Protein AF-W1DKA6-F1 (afdb_monomer_lite)

Secondary structure (DSSP, 8-state):
-HHHHHHHHHHHHHHHHHHHHHHHHS-TT---HHHHHHHHHHHHHHHS--TT-SS--EEEEETT-TTHIIIIISSGGGSSSEEEEESSHHHHHHH--SEEEESS--HHHHHHHHHHH-SS--EEEES--TT--S-SS------

Organism: NCBI:txid1432552

pLDDT: mean 82.3, std 16.12, range [31.59, 97.56]

Radius of gyration: 24.47 Å; chains: 1; bounding box: 67×30×76 Å

Structure (mmCIF, N/CA/C/O backbone):
data_AF-W1DKA6-F1
#
_entry.id   AF-W1DKA6-F1
#
loop_
_atom_site.group_PDB
_atom_site.id
_atom_site.type_symbol
_atom_site.label_atom_id
_atom_site.label_alt_id
_atom_site.label_comp_id
_atom_site.label_asym_id
_atom_site.label_entity_id
_atom_site.label_seq_id
_atom_site.pdbx_PDB_ins_code
_atom_site.Cartn_x
_atom_site.Cartn_y
_atom_site.Cartn_z
_atom_site.occupancy
_atom_site.B_iso_or_equiv
_atom_site.auth_seq_id
_atom_site.auth_comp_id
_atom_site.auth_asym_id
_atom_site.auth_atom_id
_atom_site.pdbx_PDB_model_num
ATOM 1 N N . MET A 1 1 ? 50.667 -4.049 -49.303 1.00 54.91 1 MET A N 1
ATOM 2 C CA . MET A 1 1 ? 49.546 -4.926 -48.889 1.00 54.91 1 MET A CA 1
ATOM 3 C C . MET A 1 1 ? 49.565 -5.219 -47.388 1.00 54.91 1 MET A C 1
ATOM 5 O O . MET A 1 1 ? 48.533 -5.015 -46.774 1.00 54.91 1 MET A O 1
ATOM 9 N N . ALA A 1 2 ? 50.710 -5.572 -46.782 1.00 59.25 2 ALA A N 1
ATOM 10 C CA . ALA A 1 2 ? 50.820 -5.844 -45.336 1.00 59.25 2 ALA A CA 1
ATOM 11 C C . ALA A 1 2 ? 50.487 -4.653 -44.404 1.0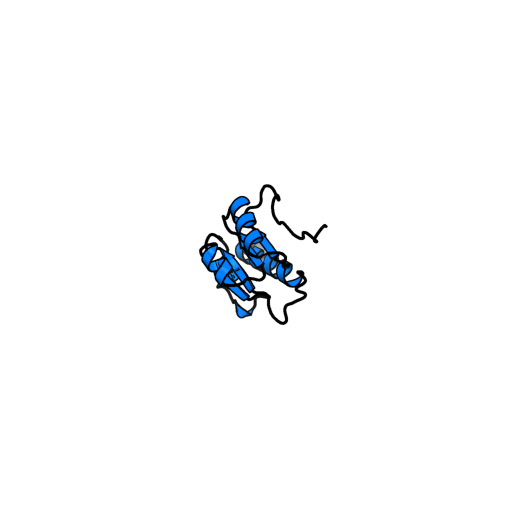0 59.25 2 ALA A C 1
ATOM 13 O O . ALA A 1 2 ? 49.958 -4.837 -43.318 1.00 59.25 2 ALA A O 1
ATOM 14 N N . THR A 1 3 ? 50.739 -3.415 -44.836 1.00 61.78 3 THR A N 1
ATOM 15 C CA . THR A 1 3 ? 50.472 -2.206 -44.032 1.00 61.78 3 THR A CA 1
ATOM 16 C C . THR A 1 3 ? 48.990 -1.826 -43.963 1.00 61.78 3 THR A C 1
ATOM 18 O O . THR A 1 3 ? 48.557 -1.190 -43.007 1.00 61.78 3 THR A O 1
ATOM 21 N N . LEU A 1 4 ? 48.199 -2.230 -44.964 1.00 62.81 4 LEU A N 1
ATOM 22 C CA . LEU A 1 4 ? 46.766 -1.934 -45.037 1.00 62.81 4 LEU A CA 1
ATOM 23 C C . LEU A 1 4 ? 45.959 -2.872 -44.126 1.00 62.81 4 LEU A C 1
ATOM 25 O O . LEU A 1 4 ? 45.005 -2.441 -43.485 1.00 62.81 4 LEU A O 1
ATOM 29 N N . THR A 1 5 ? 46.373 -4.138 -44.034 1.00 71.69 5 THR A N 1
ATOM 30 C CA . THR A 1 5 ? 45.765 -5.148 -43.158 1.00 71.69 5 THR A CA 1
ATOM 31 C C . THR A 1 5 ? 46.014 -4.853 -41.678 1.00 71.69 5 THR A C 1
ATOM 33 O O . THR A 1 5 ? 45.084 -4.947 -40.887 1.00 71.69 5 THR A O 1
ATOM 36 N N . GLU A 1 6 ? 47.217 -4.403 -41.309 1.00 74.25 6 GLU A N 1
ATOM 37 C CA . GLU A 1 6 ? 47.562 -3.973 -39.939 1.00 74.25 6 GLU A CA 1
ATOM 38 C C . GLU A 1 6 ? 46.719 -2.768 -39.483 1.00 74.25 6 GLU A C 1
ATOM 40 O O . GLU A 1 6 ? 46.152 -2.751 -38.385 1.00 74.25 6 GLU A O 1
ATOM 45 N N . ALA A 1 7 ? 46.569 -1.771 -40.362 1.00 74.88 7 ALA A N 1
ATOM 46 C CA . ALA A 1 7 ? 45.745 -0.596 -40.097 1.00 74.88 7 ALA A CA 1
ATOM 47 C C . ALA A 1 7 ? 44.260 -0.966 -39.940 1.00 74.88 7 ALA A C 1
ATOM 49 O O . ALA A 1 7 ? 43.606 -0.505 -39.003 1.00 74.88 7 ALA A O 1
ATOM 50 N N . LEU A 1 8 ? 43.739 -1.841 -40.807 1.00 78.88 8 LEU A N 1
ATOM 51 C CA . LEU A 1 8 ? 42.355 -2.314 -40.745 1.00 78.88 8 LEU A CA 1
ATOM 52 C C . LEU A 1 8 ? 42.075 -3.109 -39.459 1.00 78.88 8 LEU A C 1
ATOM 54 O O . LEU A 1 8 ? 41.057 -2.877 -38.807 1.00 78.88 8 LEU A O 1
ATOM 58 N N . MET A 1 9 ? 42.998 -3.987 -39.055 1.00 78.44 9 MET A N 1
ATOM 59 C CA . MET A 1 9 ? 42.891 -4.771 -37.820 1.00 78.44 9 MET A CA 1
ATOM 60 C C . MET A 1 9 ? 42.920 -3.888 -36.570 1.00 78.44 9 MET A C 1
ATOM 62 O O . MET A 1 9 ? 42.144 -4.110 -35.641 1.00 78.44 9 MET A O 1
ATOM 66 N N . THR A 1 10 ? 43.751 -2.844 -36.558 1.00 79.81 10 THR A N 1
ATOM 67 C CA . THR A 1 10 ? 43.825 -1.894 -35.436 1.00 79.81 10 THR A CA 1
ATOM 68 C C . THR A 1 10 ? 42.537 -1.081 -35.304 1.00 79.81 10 THR A C 1
ATOM 70 O O . THR A 1 10 ? 42.039 -0.879 -34.195 1.00 79.81 10 THR A O 1
ATOM 73 N N . VAL A 1 11 ? 41.972 -0.628 -36.429 1.00 84.31 11 VAL A N 1
ATOM 74 C CA . VAL A 1 11 ? 40.700 0.111 -36.448 1.00 84.31 11 VAL A CA 1
ATOM 75 C C . VAL A 1 11 ? 39.558 -0.783 -35.981 1.00 84.31 11 VAL A C 1
ATOM 77 O O . VAL A 1 11 ? 38.809 -0.374 -35.098 1.00 84.31 11 VAL A O 1
ATOM 80 N N . LEU A 1 12 ? 39.465 -2.013 -36.494 1.00 87.12 12 LEU A N 1
ATOM 81 C CA . LEU A 1 12 ? 38.442 -2.976 -36.087 1.00 87.12 12 LEU A CA 1
ATOM 82 C C . LEU A 1 12 ? 38.542 -3.309 -34.595 1.00 87.12 12 LEU A C 1
ATOM 84 O O . LEU A 1 12 ? 37.531 -3.310 -33.901 1.00 87.12 12 LEU A O 1
ATOM 88 N N . HIS A 1 13 ? 39.753 -3.529 -34.080 1.00 86.38 13 HIS A N 1
ATOM 89 C CA . HIS A 1 13 ? 39.969 -3.812 -32.664 1.00 86.38 13 HIS A CA 1
ATOM 90 C C . HIS A 1 13 ? 39.558 -2.634 -31.773 1.00 86.38 13 HIS A C 1
ATOM 92 O O . HIS A 1 13 ? 38.858 -2.830 -30.784 1.00 86.38 13 HIS A O 1
ATOM 98 N N . ARG A 1 14 ? 39.912 -1.398 -32.150 1.00 87.19 14 ARG A N 1
ATOM 99 C CA . ARG A 1 14 ? 39.459 -0.193 -31.435 1.00 87.19 14 ARG A CA 1
ATOM 100 C C . ARG A 1 14 ? 37.940 -0.055 -31.455 1.00 87.19 14 ARG A C 1
ATOM 102 O O . ARG A 1 14 ? 37.369 0.295 -30.431 1.00 87.19 14 ARG A O 1
ATOM 109 N N . LEU A 1 15 ? 37.302 -0.361 -32.583 1.00 87.81 15 LEU A N 1
ATOM 110 C CA . LEU A 1 15 ? 35.849 -0.287 -32.744 1.00 87.81 15 LEU A CA 1
ATOM 111 C C . LEU A 1 15 ? 35.127 -1.366 -31.921 1.00 87.81 15 LEU A C 1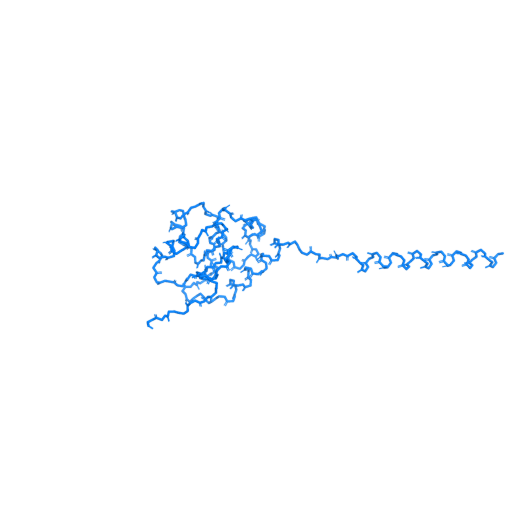
ATOM 113 O O . LEU A 1 15 ? 34.090 -1.106 -31.322 1.00 87.81 15 LEU A O 1
ATOM 117 N N . LEU A 1 16 ? 35.705 -2.565 -31.826 1.00 87.81 16 LEU A N 1
ATOM 118 C CA . LEU A 1 16 ? 35.205 -3.631 -30.958 1.00 87.81 16 LEU A CA 1
ATOM 119 C C . LEU A 1 16 ? 35.362 -3.275 -29.475 1.00 87.81 16 LEU A C 1
ATOM 121 O O . LEU A 1 16 ? 34.429 -3.480 -28.702 1.00 87.81 16 LEU A O 1
ATOM 125 N N . LEU A 1 17 ? 36.504 -2.703 -29.079 1.00 85.38 17 LEU A N 1
ATOM 126 C CA . LEU A 1 17 ? 36.734 -2.257 -27.703 1.00 85.38 17 LEU A CA 1
ATOM 127 C C . LEU A 1 17 ? 35.781 -1.126 -27.299 1.00 85.38 17 LEU A C 1
ATOM 129 O O . LEU A 1 17 ? 35.258 -1.148 -26.186 1.00 85.38 17 LEU A O 1
ATOM 133 N N . THR A 1 18 ? 35.510 -0.165 -28.187 1.00 84.00 18 THR A N 1
ATOM 134 C CA . THR A 1 18 ? 34.547 0.909 -27.901 1.00 84.00 18 THR A CA 1
ATOM 135 C C . THR A 1 18 ? 33.122 0.382 -27.809 1.00 84.00 18 THR A C 1
ATOM 137 O O . THR A 1 18 ? 32.411 0.756 -26.882 1.00 84.00 18 THR A O 1
ATOM 140 N N . VAL A 1 19 ? 32.704 -0.524 -28.698 1.00 83.56 19 VAL A N 1
ATOM 141 C CA . VAL A 1 19 ? 31.379 -1.163 -28.623 1.00 83.56 19 VAL A CA 1
ATOM 142 C C . VAL A 1 19 ? 31.231 -1.986 -27.341 1.00 83.56 19 VAL A C 1
ATOM 144 O O . VAL A 1 19 ? 30.216 -1.867 -26.662 1.00 83.56 19 VAL A O 1
ATOM 147 N N . PHE A 1 20 ? 32.249 -2.757 -26.951 1.00 81.81 20 PHE A N 1
ATOM 148 C CA . PHE A 1 20 ? 32.237 -3.512 -25.696 1.00 81.81 20 PHE A CA 1
ATOM 149 C C . PHE A 1 20 ? 32.116 -2.593 -24.474 1.00 81.81 20 PHE A C 1
ATOM 151 O O . PHE A 1 20 ? 31.318 -2.863 -23.579 1.00 81.81 20 PHE A O 1
ATOM 158 N N . PHE A 1 21 ? 32.848 -1.476 -24.460 1.00 76.94 21 PHE A N 1
ATOM 159 C CA . PHE A 1 21 ? 32.765 -0.498 -23.377 1.00 76.94 21 PHE A CA 1
ATOM 160 C C . PHE A 1 21 ? 31.392 0.191 -23.327 1.00 76.94 21 PHE A C 1
ATOM 162 O O . PHE A 1 21 ? 30.840 0.377 -22.247 1.00 76.94 21 PHE A O 1
ATOM 169 N N . LEU A 1 22 ? 30.794 0.501 -24.483 1.00 73.25 22 LEU A N 1
ATOM 170 C CA . LEU A 1 22 ? 29.440 1.058 -24.562 1.00 73.25 22 LEU A CA 1
ATOM 171 C C . LEU A 1 22 ? 28.380 0.076 -24.043 1.00 73.25 22 LEU A C 1
ATOM 173 O O . LEU A 1 22 ? 27.467 0.493 -23.334 1.00 73.25 22 LEU A O 1
ATOM 177 N N . ILE A 1 23 ? 28.512 -1.220 -24.335 1.00 71.06 23 ILE A N 1
ATOM 178 C CA . ILE A 1 23 ? 27.590 -2.252 -23.834 1.00 71.06 23 ILE A CA 1
ATOM 179 C C . ILE A 1 23 ? 27.782 -2.476 -22.326 1.00 71.06 23 ILE A C 1
ATOM 181 O O . ILE A 1 23 ? 26.797 -2.581 -21.604 1.00 71.06 23 ILE A O 1
ATOM 185 N N . ALA A 1 24 ? 29.024 -2.496 -21.829 1.00 63.88 24 ALA A N 1
ATOM 186 C CA . ALA A 1 24 ? 29.323 -2.696 -20.408 1.00 63.88 24 ALA A CA 1
ATOM 187 C C . ALA A 1 24 ? 28.911 -1.507 -19.516 1.00 63.88 24 ALA A C 1
ATOM 189 O O . ALA A 1 24 ? 28.629 -1.696 -18.336 1.00 63.88 24 ALA A O 1
ATOM 190 N N . VAL A 1 25 ? 28.881 -0.291 -20.072 1.00 61.38 25 VAL A N 1
ATOM 191 C CA . VAL A 1 25 ? 28.475 0.941 -19.367 1.00 61.38 25 VAL A CA 1
ATOM 192 C C . VAL A 1 25 ? 26.978 1.241 -19.532 1.00 61.38 25 VAL A C 1
ATOM 194 O O . VAL A 1 25 ? 26.427 2.064 -18.802 1.00 61.38 25 VAL A O 1
ATOM 197 N N . SER A 1 26 ? 26.284 0.560 -20.448 1.00 58.59 26 SER A N 1
ATOM 198 C CA . SER A 1 26 ? 24.833 0.693 -20.578 1.00 58.59 26 SER A CA 1
ATOM 199 C C . SER A 1 26 ? 24.141 0.054 -19.368 1.00 58.59 26 SER A C 1
ATOM 201 O O . SER A 1 26 ? 24.398 -1.116 -19.074 1.00 58.59 26 SER A O 1
ATOM 203 N N . PRO A 1 27 ? 23.248 0.763 -18.655 1.00 56.84 27 PRO A N 1
ATOM 204 C CA . PRO A 1 27 ? 22.489 0.171 -17.566 1.00 56.84 27 PRO A CA 1
ATOM 205 C C . PRO A 1 27 ? 21.444 -0.757 -18.188 1.00 56.84 27 PRO A C 1
ATOM 207 O O . PRO A 1 27 ? 20.353 -0.328 -18.547 1.00 56.84 27 PRO A O 1
ATOM 210 N N . VAL A 1 28 ? 21.792 -2.031 -18.371 1.00 61.50 28 VAL A N 1
ATOM 211 C CA . VAL A 1 28 ? 20.923 -2.996 -19.062 1.00 61.50 28 VAL A CA 1
ATOM 212 C C . VAL A 1 28 ? 19.604 -3.237 -18.306 1.00 61.50 28 VAL A C 1
ATOM 214 O O . VAL A 1 28 ? 18.629 -3.597 -18.946 1.00 61.50 28 VAL A O 1
ATOM 217 N N . PHE A 1 29 ? 19.509 -2.915 -17.008 1.00 56.75 29 PHE A N 1
ATOM 218 C CA . PHE A 1 29 ? 18.243 -2.846 -16.259 1.00 56.75 29 PHE A CA 1
ATOM 219 C C . PHE A 1 29 ? 18.358 -1.867 -15.080 1.00 56.75 29 PHE A C 1
ATOM 221 O O . PHE A 1 29 ? 18.543 -2.276 -13.935 1.00 56.75 29 PHE A O 1
ATOM 228 N N . ALA A 1 30 ? 18.293 -0.559 -15.328 1.00 55.44 30 ALA A N 1
ATOM 229 C CA . ALA A 1 30 ? 17.971 0.365 -14.242 1.00 55.44 30 ALA A CA 1
ATOM 230 C C . ALA A 1 30 ? 16.450 0.334 -14.047 1.00 55.44 30 ALA A C 1
ATOM 232 O O . ALA A 1 30 ? 15.727 1.044 -14.745 1.00 55.44 30 ALA A O 1
ATOM 233 N N . ALA A 1 31 ? 15.973 -0.529 -13.147 1.00 60.12 31 ALA A N 1
ATOM 234 C CA . ALA A 1 31 ? 14.586 -0.504 -12.703 1.00 60.12 31 ALA A CA 1
ATOM 235 C C . ALA A 1 31 ? 14.235 0.919 -12.235 1.00 60.12 31 ALA A C 1
ATOM 237 O O . ALA A 1 31 ? 15.011 1.593 -11.550 1.00 60.12 31 ALA A O 1
ATOM 238 N N . GLY A 1 32 ? 13.087 1.425 -12.678 1.00 68.94 32 GLY A N 1
ATOM 239 C CA . GLY A 1 32 ? 12.638 2.756 -12.284 1.00 68.94 32 GLY A CA 1
ATOM 240 C C . GLY A 1 32 ? 12.320 2.798 -10.782 1.00 68.94 32 GLY A C 1
ATOM 241 O O . GLY A 1 32 ? 12.003 1.764 -10.190 1.00 68.94 32 GLY A O 1
ATOM 242 N N . PRO A 1 33 ? 12.315 3.982 -10.140 1.00 76.94 33 PRO A N 1
ATOM 243 C CA . PRO A 1 33 ? 11.882 4.115 -8.745 1.00 76.94 33 PRO A CA 1
ATOM 244 C C . PRO A 1 33 ? 10.517 3.460 -8.459 1.00 76.94 33 PRO A C 1
ATOM 246 O O . PRO A 1 33 ? 10.305 2.923 -7.377 1.00 76.94 33 PRO A O 1
ATOM 249 N N . SER A 1 34 ? 9.608 3.457 -9.439 1.00 79.88 34 SER A N 1
ATOM 250 C CA . SER A 1 34 ? 8.293 2.806 -9.382 1.00 79.88 34 SER A CA 1
ATOM 251 C C . SER A 1 34 ? 8.361 1.281 -9.250 1.00 79.88 34 SER A C 1
ATOM 253 O O . SER A 1 34 ? 7.670 0.710 -8.406 1.00 79.88 34 SER A O 1
ATOM 255 N N . GLU A 1 35 ? 9.199 0.627 -10.054 1.00 81.06 35 GLU A N 1
ATOM 256 C CA . GLU A 1 35 ? 9.390 -0.828 -10.042 1.00 81.06 35 GLU A CA 1
ATOM 257 C C . GLU A 1 35 ? 10.016 -1.276 -8.715 1.00 81.06 35 GLU A C 1
ATOM 259 O O . GLU A 1 35 ? 9.559 -2.235 -8.090 1.00 81.06 35 GLU A O 1
ATOM 264 N N . HIS A 1 36 ? 10.984 -0.505 -8.212 1.00 87.50 36 HIS A N 1
ATOM 265 C CA . HIS A 1 36 ? 11.571 -0.733 -6.895 1.00 87.50 36 HIS A CA 1
ATOM 266 C C . HIS A 1 36 ? 10.534 -0.645 -5.770 1.00 87.50 36 HIS A C 1
ATOM 268 O O . HIS A 1 36 ? 10.488 -1.525 -4.911 1.00 87.50 36 HIS A O 1
ATOM 274 N N . VAL A 1 37 ? 9.670 0.375 -5.781 1.00 91.38 37 VAL A N 1
ATOM 275 C CA . VAL A 1 37 ? 8.604 0.519 -4.777 1.00 91.38 37 VAL A CA 1
ATOM 276 C C . VAL A 1 37 ? 7.629 -0.654 -4.839 1.00 91.38 37 VAL A C 1
ATOM 278 O O . VAL A 1 37 ? 7.302 -1.224 -3.798 1.00 91.38 37 VAL A O 1
ATOM 281 N N . ARG A 1 38 ? 7.212 -1.070 -6.041 1.00 94.38 38 ARG A N 1
ATOM 282 C CA . ARG A 1 38 ? 6.338 -2.236 -6.223 1.00 94.38 38 ARG A CA 1
ATOM 283 C C . ARG A 1 38 ? 6.961 -3.504 -5.639 1.00 94.38 38 ARG A C 1
ATOM 285 O O . ARG A 1 38 ? 6.277 -4.226 -4.910 1.00 94.38 38 ARG A O 1
ATOM 292 N N . ALA A 1 39 ? 8.241 -3.758 -5.909 1.00 93.50 39 ALA A N 1
ATOM 293 C CA . ALA A 1 39 ? 8.957 -4.915 -5.378 1.00 93.50 39 ALA A CA 1
ATOM 294 C C . ALA A 1 39 ? 9.061 -4.878 -3.842 1.00 93.50 39 ALA A C 1
ATOM 296 O O . ALA A 1 39 ? 8.778 -5.877 -3.180 1.00 93.50 39 ALA A O 1
ATOM 297 N N . ILE A 1 40 ? 9.393 -3.718 -3.265 1.00 93.25 40 ILE A N 1
ATOM 298 C CA . ILE A 1 40 ? 9.495 -3.530 -1.810 1.00 93.25 40 ILE A CA 1
ATOM 299 C C . ILE A 1 40 ? 8.144 -3.772 -1.132 1.00 93.25 40 ILE A C 1
ATOM 301 O O . ILE A 1 40 ? 8.063 -4.570 -0.199 1.00 93.25 40 ILE A O 1
ATOM 305 N N . VAL A 1 41 ? 7.074 -3.126 -1.607 1.00 95.00 41 VAL A N 1
ATOM 306 C CA . VAL A 1 41 ? 5.726 -3.279 -1.032 1.00 95.00 41 VAL A CA 1
ATOM 307 C C . VAL A 1 41 ? 5.259 -4.729 -1.139 1.00 95.00 41 VAL A C 1
ATOM 309 O O . VAL A 1 41 ? 4.766 -5.286 -0.160 1.00 95.00 41 VAL A O 1
ATOM 312 N N . SER A 1 42 ? 5.484 -5.372 -2.286 1.00 95.50 42 SER A N 1
ATOM 313 C CA . SER A 1 42 ? 5.162 -6.790 -2.484 1.00 95.50 42 SER A CA 1
ATOM 314 C C . SER A 1 42 ? 5.919 -7.693 -1.503 1.00 95.50 42 SER A C 1
ATOM 316 O O . SER A 1 42 ? 5.332 -8.612 -0.927 1.00 95.50 42 SER A O 1
ATOM 318 N N . GLY A 1 43 ? 7.197 -7.400 -1.246 1.00 94.56 43 GLY A N 1
ATOM 319 C CA . GLY A 1 43 ? 8.004 -8.096 -0.244 1.00 94.56 43 GLY A CA 1
ATOM 320 C C . GLY A 1 43 ? 7.470 -7.920 1.180 1.00 94.56 43 GLY A C 1
ATOM 321 O O . GLY A 1 43 ? 7.303 -8.908 1.895 1.00 94.56 43 GLY A O 1
ATOM 322 N N . ILE A 1 44 ? 7.135 -6.688 1.577 1.00 93.69 44 ILE A N 1
ATOM 323 C CA . ILE A 1 44 ? 6.562 -6.384 2.900 1.00 93.69 44 ILE A CA 1
ATOM 324 C C . ILE A 1 44 ? 5.245 -7.137 3.102 1.00 93.69 44 ILE A C 1
ATOM 326 O O . ILE A 1 44 ? 5.064 -7.797 4.126 1.00 93.69 44 ILE A O 1
ATOM 330 N N . VAL A 1 45 ? 4.338 -7.080 2.124 1.00 94.31 45 VAL A N 1
ATOM 331 C CA . VAL A 1 45 ? 3.045 -7.778 2.181 1.00 94.31 45 VAL A CA 1
ATOM 332 C C . VAL A 1 45 ? 3.240 -9.283 2.347 1.00 94.31 45 VAL A C 1
ATOM 334 O O . VAL A 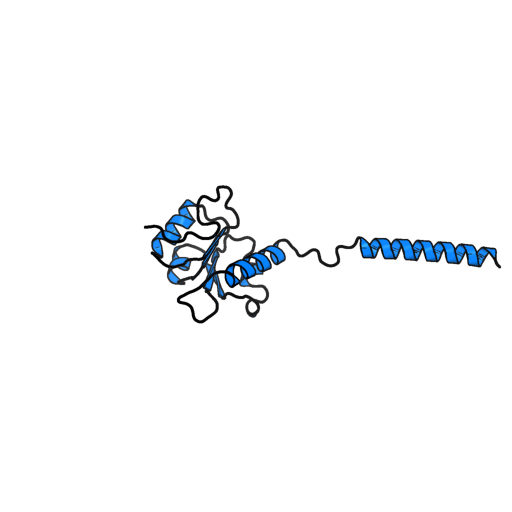1 45 ? 2.581 -9.888 3.191 1.00 94.31 45 VAL A O 1
ATOM 337 N N . THR A 1 46 ? 4.161 -9.873 1.581 1.00 92.75 46 THR A N 1
ATOM 338 C CA . THR A 1 46 ? 4.444 -11.317 1.608 1.00 92.75 46 THR A CA 1
ATOM 339 C C . THR A 1 46 ? 5.054 -11.760 2.939 1.00 92.75 46 THR A C 1
ATOM 341 O O . THR A 1 46 ? 4.770 -12.854 3.421 1.00 92.75 46 THR A O 1
ATOM 344 N N . TYR A 1 47 ? 5.886 -10.916 3.555 1.00 91.81 47 TYR A N 1
ATOM 345 C CA . TYR A 1 47 ? 6.500 -11.207 4.852 1.00 91.81 47 TYR A CA 1
ATOM 346 C C . TYR A 1 47 ? 5.555 -10.946 6.037 1.00 91.81 47 TYR A C 1
ATOM 348 O O . TYR A 1 47 ? 5.744 -11.492 7.128 1.00 91.81 47 TYR A O 1
ATOM 356 N N . THR A 1 48 ? 4.519 -10.129 5.836 1.00 90.88 48 THR A N 1
ATOM 357 C CA . THR A 1 48 ? 3.519 -9.827 6.862 1.00 90.88 48 THR A CA 1
ATOM 358 C C . THR A 1 48 ? 2.674 -11.064 7.166 1.00 90.88 48 THR A C 1
ATOM 360 O O . THR A 1 48 ? 2.224 -11.781 6.275 1.00 90.88 48 THR A O 1
ATOM 363 N N . ARG A 1 49 ? 2.449 -11.332 8.456 1.00 89.81 49 ARG A N 1
ATOM 364 C CA . ARG A 1 49 ? 1.605 -12.443 8.905 1.00 89.81 49 ARG A CA 1
ATOM 365 C C . ARG A 1 49 ? 0.155 -11.989 9.017 1.00 89.81 49 ARG A C 1
ATOM 367 O O . ARG A 1 49 ? -0.146 -11.037 9.729 1.00 89.81 49 ARG A O 1
ATOM 374 N N . TRP A 1 50 ? -0.733 -12.731 8.364 1.00 89.94 50 TRP A N 1
ATOM 375 C CA . TRP A 1 50 ? -2.160 -12.434 8.278 1.00 89.94 50 TRP A CA 1
ATOM 376 C C . TRP A 1 50 ? -2.988 -13.550 8.938 1.00 89.94 50 TRP A C 1
ATOM 378 O O . TRP A 1 50 ? -3.488 -14.431 8.245 1.00 89.94 50 TRP A O 1
ATOM 388 N N . PRO A 1 51 ? -3.113 -13.570 10.278 1.00 85.56 51 PRO A N 1
ATOM 389 C CA . PRO A 1 51 ? -3.642 -14.728 11.008 1.00 85.56 51 PRO A CA 1
ATOM 390 C C . PRO A 1 51 ? -5.105 -15.068 10.688 1.00 85.56 51 PRO A C 1
ATOM 392 O O . PRO A 1 51 ? -5.497 -16.225 10.808 1.00 85.56 51 PRO A O 1
ATOM 395 N N . SER A 1 52 ? -5.901 -14.083 10.264 1.00 82.94 52 SER A N 1
ATOM 396 C C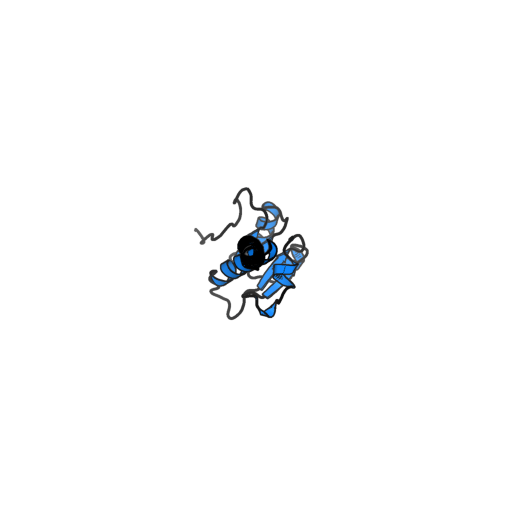A . SER A 1 52 ? -7.344 -14.238 10.025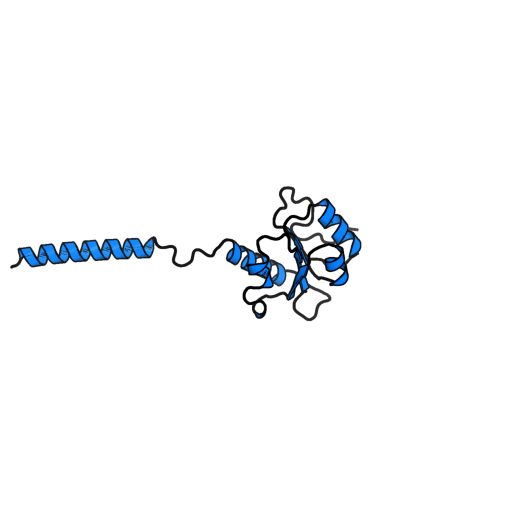 1.00 82.94 52 SER A CA 1
ATOM 397 C C . SER A 1 52 ? -7.737 -14.202 8.541 1.00 82.94 52 SER A C 1
ATOM 399 O O . SER A 1 52 ? -8.923 -14.097 8.237 1.00 82.94 52 SER A O 1
ATOM 401 N N . LEU A 1 53 ? -6.773 -14.254 7.613 1.00 87.62 53 LEU A N 1
ATOM 402 C CA . LEU A 1 53 ? -7.009 -14.163 6.166 1.00 87.62 53 LEU A CA 1
ATOM 403 C C . LEU A 1 53 ? -6.708 -15.491 5.468 1.00 87.62 53 LEU A C 1
ATOM 405 O O . LEU A 1 53 ? -5.701 -16.139 5.735 1.00 87.62 53 LEU A O 1
ATOM 409 N N . THR A 1 54 ? -7.576 -15.870 4.530 1.00 84.12 54 THR A N 1
ATOM 410 C CA . THR A 1 54 ? -7.452 -17.090 3.712 1.00 84.12 54 THR A CA 1
ATOM 411 C C . THR A 1 54 ? -7.087 -16.807 2.250 1.00 84.12 54 THR A C 1
ATOM 413 O O . THR A 1 54 ? -7.026 -17.729 1.442 1.00 84.12 54 THR A O 1
ATOM 416 N N . GLY A 1 55 ? -6.824 -15.545 1.900 1.00 89.31 55 GLY A N 1
ATOM 417 C CA . GLY A 1 55 ? -6.459 -15.110 0.552 1.00 89.31 55 GLY A CA 1
ATOM 418 C C . GLY A 1 55 ? -5.514 -13.911 0.569 1.00 89.31 55 GLY A C 1
ATOM 419 O O . GLY A 1 55 ? -5.025 -13.513 1.627 1.00 89.31 55 GLY A O 1
ATOM 420 N N . ALA A 1 56 ? -5.262 -13.340 -0.611 1.00 92.69 56 ALA A N 1
ATOM 421 C CA . ALA A 1 56 ? -4.424 -12.152 -0.743 1.00 92.69 56 ALA A CA 1
ATOM 422 C C . ALA A 1 56 ? -5.026 -10.974 0.056 1.00 92.69 56 ALA A C 1
ATOM 424 O O . ALA A 1 56 ? -6.214 -10.683 -0.118 1.00 92.69 56 ALA A O 1
ATOM 425 N N . PRO A 1 57 ? -4.245 -10.303 0.923 1.00 95.56 57 PRO A N 1
ATOM 426 C CA . PRO A 1 57 ? -4.732 -9.198 1.741 1.00 95.56 57 PRO A CA 1
ATOM 427 C C . PRO A 1 57 ? -5.150 -8.019 0.864 1.00 95.56 57 PRO A C 1
ATOM 429 O O . PRO A 1 57 ? -4.532 -7.739 -0.166 1.00 95.56 57 PRO A O 1
ATOM 432 N N . LYS A 1 58 ? -6.181 -7.291 1.285 1.00 95.88 58 LYS A N 1
ATOM 433 C CA . LYS A 1 58 ? -6.636 -6.084 0.597 1.00 95.88 58 LYS A CA 1
ATOM 434 C C . LYS A 1 58 ? -5.792 -4.884 1.014 1.00 95.88 58 LYS A C 1
ATOM 436 O O . LYS A 1 58 ? -5.887 -4.422 2.154 1.00 95.88 58 LYS A O 1
ATOM 441 N N . LEU A 1 59 ? -4.998 -4.355 0.088 1.00 97.12 59 LEU A N 1
ATOM 442 C CA . LEU A 1 59 ? -4.168 -3.175 0.309 1.00 97.12 59 LEU A CA 1
ATOM 443 C C . LEU A 1 59 ? -4.859 -1.938 -0.268 1.00 97.12 59 LEU A C 1
ATOM 445 O O . LEU A 1 59 ? -4.982 -1.787 -1.484 1.00 97.12 59 LEU A O 1
ATOM 449 N N . CYS A 1 60 ? -5.292 -1.038 0.610 1.00 97.31 60 CYS A N 1
ATOM 450 C CA . CYS A 1 60 ? -5.883 0.226 0.201 1.00 97.31 60 CYS A CA 1
ATOM 451 C C . CYS A 1 60 ? -4.806 1.281 -0.012 1.00 97.31 60 CYS A C 1
ATOM 453 O O . CYS A 1 60 ? -4.086 1.654 0.911 1.00 97.31 60 CYS A O 1
ATOM 455 N N . ILE A 1 61 ? -4.713 1.765 -1.241 1.00 97.44 61 ILE A N 1
ATOM 456 C CA . ILE A 1 61 ? -3.715 2.725 -1.687 1.00 97.44 61 ILE A CA 1
ATOM 457 C C . ILE A 1 61 ? -4.411 4.071 -1.826 1.00 97.44 61 ILE A C 1
ATOM 459 O O . ILE A 1 61 ? -5.383 4.210 -2.574 1.00 97.44 61 ILE A O 1
ATOM 463 N N . PHE A 1 62 ? -3.932 5.070 -1.096 1.00 96.94 62 PHE A N 1
ATOM 464 C CA . PHE A 1 62 ? -4.492 6.407 -1.202 1.00 96.94 62 PHE A CA 1
ATOM 465 C C . PHE A 1 62 ? -4.181 7.014 -2.571 1.00 96.94 62 PHE A C 1
ATOM 467 O O . PHE A 1 62 ? -3.052 6.956 -3.056 1.00 96.94 62 PHE A O 1
ATOM 474 N N . ALA A 1 63 ? -5.185 7.635 -3.191 1.00 97.12 63 ALA A N 1
ATOM 475 C CA . ALA A 1 63 ? -5.063 8.273 -4.503 1.00 97.12 63 ALA A CA 1
ATOM 476 C C . ALA A 1 63 ? -4.051 9.436 -4.528 1.00 97.12 63 ALA A C 1
ATOM 478 O O . ALA A 1 63 ? -3.645 9.868 -5.602 1.00 97.12 63 ALA A O 1
ATOM 479 N N . SER A 1 64 ? -3.650 9.933 -3.354 1.00 95.88 64 SER A N 1
ATOM 480 C CA . SER A 1 64 ? -2.582 10.917 -3.165 1.00 95.88 64 SER A CA 1
ATOM 481 C C . SER A 1 64 ? -1.179 10.360 -3.444 1.00 95.88 64 SER A C 1
ATOM 483 O O . SER A 1 64 ? -0.232 11.130 -3.611 1.00 95.88 64 SER A O 1
ATOM 485 N N . SER A 1 65 ? -1.026 9.032 -3.497 1.00 95.12 65 SER A N 1
ATOM 486 C CA . SER A 1 65 ? 0.250 8.371 -3.752 1.00 95.12 65 SER A CA 1
ATOM 487 C C . SER A 1 65 ? 0.746 8.610 -5.178 1.00 95.12 65 SER A C 1
ATOM 489 O O . SER A 1 65 ? 0.006 8.512 -6.162 1.00 95.12 65 SER A O 1
ATOM 491 N N . ARG A 1 66 ? 2.057 8.829 -5.303 1.00 94.81 66 ARG A N 1
ATOM 492 C CA . ARG A 1 66 ? 2.743 8.946 -6.598 1.00 94.81 66 ARG A CA 1
ATOM 493 C C . ARG A 1 66 ? 2.961 7.590 -7.270 1.00 94.81 66 ARG A C 1
ATOM 495 O O . ARG A 1 66 ? 3.295 7.544 -8.449 1.00 94.81 66 ARG A O 1
ATOM 502 N N . PHE A 1 67 ? 2.762 6.494 -6.539 1.00 94.88 67 PHE A N 1
ATOM 503 C CA . PHE A 1 67 ? 3.004 5.123 -6.992 1.00 94.88 67 PHE A CA 1
ATOM 504 C C . PHE A 1 67 ? 1.715 4.326 -7.243 1.00 94.88 67 PHE A C 1
ATOM 506 O O . PHE A 1 67 ? 1.783 3.118 -7.460 1.00 94.88 67 PHE A O 1
ATOM 513 N N . THR A 1 68 ? 0.547 4.980 -7.279 1.00 95.44 68 THR A N 1
ATOM 514 C CA . THR A 1 68 ? -0.758 4.347 -7.572 1.00 95.44 68 THR A CA 1
ATOM 515 C C . THR A 1 68 ? -0.764 3.516 -8.857 1.00 95.44 68 THR A C 1
ATOM 517 O O . THR A 1 68 ? -1.399 2.465 -8.906 1.00 95.44 68 THR A O 1
ATOM 520 N N . HIS A 1 69 ? -0.056 3.949 -9.903 1.00 94.44 69 HIS A N 1
ATOM 521 C CA . HIS A 1 69 ? 0.056 3.180 -11.143 1.00 94.44 69 HIS A CA 1
ATOM 522 C C . HIS A 1 69 ? 0.769 1.839 -10.909 1.00 94.44 69 HIS A C 1
ATOM 524 O O . HIS A 1 69 ? 0.185 0.782 -11.131 1.00 94.44 69 HIS A O 1
ATOM 530 N N . SER A 1 70 ? 1.997 1.873 -10.392 1.00 94.00 70 SER A N 1
ATOM 531 C CA . SER A 1 70 ? 2.829 0.681 -10.174 1.00 94.00 70 SER A CA 1
ATOM 532 C C . SER A 1 70 ? 2.289 -0.249 -9.083 1.00 94.00 70 SER A C 1
ATOM 534 O O . SER A 1 70 ? 2.551 -1.449 -9.118 1.00 94.00 70 SER A O 1
ATOM 536 N N . LEU A 1 71 ? 1.541 0.279 -8.109 1.00 95.75 71 LEU A N 1
ATOM 537 C CA . LEU A 1 71 ? 0.977 -0.502 -7.003 1.00 95.75 71 LEU A CA 1
ATOM 538 C C . LEU A 1 71 ? -0.433 -1.044 -7.272 1.00 95.75 71 LEU A C 1
ATOM 540 O O . LEU A 1 71 ? -0.877 -1.907 -6.525 1.00 95.75 71 LEU A O 1
ATOM 544 N N . ALA A 1 72 ? -1.152 -0.553 -8.287 1.00 94.62 72 ALA A N 1
ATOM 545 C CA . ALA A 1 72 ? -2.542 -0.969 -8.514 1.00 94.62 72 ALA A CA 1
ATOM 546 C C . ALA A 1 72 ? -2.937 -1.241 -9.968 1.00 94.62 72 ALA A C 1
ATOM 548 O O . ALA A 1 72 ? -3.849 -2.027 -10.195 1.00 94.62 72 ALA A O 1
ATOM 549 N N . HIS A 1 73 ? -2.313 -0.582 -10.943 1.00 90.94 73 HIS A N 1
ATOM 550 C CA . HIS A 1 73 ? -2.748 -0.641 -12.343 1.00 90.94 73 HIS A CA 1
ATOM 551 C C . HIS A 1 73 ? -1.840 -1.513 -13.206 1.00 90.94 73 HIS A C 1
ATOM 553 O O . HIS A 1 73 ? -2.303 -2.161 -14.139 1.00 90.94 73 HIS A O 1
ATOM 559 N N . GLU A 1 74 ? -0.546 -1.522 -12.905 1.00 90.38 74 GLU A N 1
ATOM 560 C CA . GLU A 1 74 ? 0.430 -2.341 -13.609 1.00 90.38 74 GLU A CA 1
ATOM 561 C C . GLU A 1 74 ? 0.290 -3.802 -13.174 1.00 90.38 74 GLU A C 1
ATOM 563 O O . GLU A 1 74 ? 0.515 -4.102 -12.007 1.00 90.38 74 GLU A O 1
ATOM 568 N N . ASP A 1 75 ? -0.112 -4.689 -14.086 1.00 89.38 75 ASP A N 1
ATOM 569 C CA . ASP A 1 75 ? -0.242 -6.140 -13.863 1.00 89.38 75 ASP A CA 1
ATOM 570 C C . ASP A 1 75 ? -0.769 -6.516 -12.455 1.00 89.38 75 ASP A C 1
ATOM 572 O O . ASP A 1 75 ? -0.022 -7.028 -11.610 1.00 89.38 75 ASP A O 1
ATOM 576 N N . PRO A 1 76 ? -2.027 -6.165 -12.128 1.00 86.38 76 PRO A N 1
ATOM 577 C CA . PRO A 1 76 ? -2.560 -6.327 -10.778 1.00 86.38 76 PRO A CA 1
ATOM 578 C C . PRO A 1 76 ? -2.660 -7.794 -10.344 1.00 86.38 76 PRO A C 1
ATOM 580 O O . PRO A 1 76 ? -2.546 -8.077 -9.155 1.00 86.38 76 PRO A O 1
ATOM 583 N N . ASP A 1 77 ? -2.813 -8.725 -11.289 1.00 89.81 77 ASP A N 1
ATOM 584 C CA . ASP A 1 77 ? -2.922 -10.160 -11.005 1.00 89.81 77 ASP A CA 1
ATOM 585 C C . ASP A 1 77 ? -1.587 -10.775 -10.547 1.00 89.81 77 ASP A C 1
ATOM 587 O O . ASP A 1 77 ? -1.572 -11.819 -9.894 1.00 89.81 77 ASP A O 1
ATOM 591 N N . ALA A 1 78 ? -0.459 -10.115 -10.832 1.00 92.00 78 ALA A N 1
ATOM 592 C CA . ALA A 1 78 ? 0.865 -10.521 -10.363 1.00 92.00 78 ALA A CA 1
ATOM 593 C C . ALA A 1 78 ? 1.205 -10.027 -8.942 1.00 92.00 78 ALA A C 1
ATOM 595 O O . ALA A 1 78 ? 2.296 -10.310 -8.436 1.00 92.00 78 ALA A O 1
ATOM 596 N N . LEU A 1 79 ? 0.320 -9.267 -8.289 1.00 95.62 79 LEU A N 1
ATOM 597 C CA . LEU A 1 79 ? 0.560 -8.733 -6.949 1.00 95.62 79 LEU A CA 1
ATOM 598 C C . LEU A 1 79 ? 0.221 -9.756 -5.853 1.00 95.62 79 LEU A C 1
ATOM 600 O O . LEU A 1 79 ? -0.797 -10.441 -5.929 1.00 95.62 79 LEU A O 1
ATOM 604 N N . PRO A 1 80 ? 0.995 -9.810 -4.752 1.00 95.88 80 PRO A N 1
ATOM 605 C CA . PRO A 1 80 ? 0.667 -10.654 -3.600 1.00 95.88 80 PRO A CA 1
ATOM 606 C C . PRO A 1 80 ? -0.444 -10.059 -2.710 1.00 95.88 80 PRO A C 1
ATOM 608 O O . PRO A 1 80 ? -0.655 -10.521 -1.592 1.00 95.88 80 PRO A O 1
ATOM 611 N N . TYR A 1 81 ? -1.133 -9.014 -3.171 1.00 96.62 81 TYR A N 1
ATOM 612 C CA . TYR A 1 81 ? -2.233 -8.323 -2.498 1.00 96.62 81 TYR A CA 1
ATOM 613 C C . TYR A 1 81 ? -3.297 -7.915 -3.514 1.00 96.62 81 TYR A C 1
ATOM 615 O O . TYR A 1 81 ? -3.025 -7.807 -4.705 1.00 96.62 81 TYR A O 1
ATOM 623 N N . GLN A 1 82 ? -4.498 -7.622 -3.024 1.00 97.06 82 GLN A N 1
ATOM 624 C CA . GLN A 1 82 ? -5.567 -7.018 -3.815 1.00 97.06 82 GLN A CA 1
ATOM 625 C C . GLN A 1 82 ? -5.477 -5.490 -3.692 1.00 97.06 82 GLN A C 1
ATOM 627 O O . GLN A 1 82 ? -5.758 -4.966 -2.607 1.00 97.06 82 GLN A O 1
ATOM 632 N N . PRO A 1 83 ? -5.072 -4.756 -4.744 1.00 97.31 83 PRO A N 1
ATOM 633 C CA . PRO A 1 83 ? -4.978 -3.305 -4.681 1.00 97.31 83 PRO A CA 1
ATOM 634 C C . PRO A 1 83 ? -6.363 -2.654 -4.759 1.00 97.31 83 PRO A C 1
ATOM 636 O O . PRO A 1 83 ? -7.178 -2.995 -5.615 1.00 97.31 83 PRO A O 1
ATOM 639 N N . VAL A 1 84 ? -6.624 -1.666 -3.901 1.00 97.38 84 VAL A N 1
ATOM 640 C CA . VAL A 1 84 ? -7.834 -0.833 -3.980 1.00 97.38 84 VAL A CA 1
ATOM 641 C C . VAL A 1 84 ? -7.465 0.634 -3.831 1.00 97.38 84 VAL A C 1
ATOM 643 O O . VAL A 1 84 ? -6.901 1.032 -2.817 1.00 97.38 84 VAL A O 1
ATOM 646 N N . ILE A 1 85 ? -7.798 1.456 -4.825 1.00 97.56 85 ILE A N 1
ATOM 647 C CA . ILE A 1 85 ? -7.574 2.901 -4.736 1.00 97.56 85 ILE A CA 1
ATOM 648 C C . ILE A 1 85 ? -8.684 3.540 -3.903 1.00 97.56 85 ILE A C 1
ATOM 650 O O . ILE A 1 85 ? -9.861 3.356 -4.201 1.00 97.56 85 ILE A O 1
ATOM 654 N N . VAL A 1 86 ? -8.307 4.329 -2.899 1.00 97.50 86 VAL A N 1
ATOM 655 C CA . VAL A 1 86 ? -9.235 5.085 -2.046 1.00 97.50 86 VAL A CA 1
ATOM 656 C C . VAL A 1 86 ? -8.884 6.570 -2.081 1.00 97.50 86 VAL A C 1
ATOM 658 O O . VAL A 1 86 ? -7.714 6.946 -2.068 1.00 97.50 86 VAL A O 1
ATOM 661 N N . ARG A 1 87 ? -9.885 7.447 -2.152 1.00 96.00 87 ARG A N 1
ATOM 662 C CA . ARG A 1 87 ? -9.673 8.902 -2.256 1.00 96.00 87 ARG A CA 1
ATOM 663 C C . ARG A 1 87 ? -9.648 9.603 -0.912 1.00 96.00 87 ARG A C 1
ATOM 665 O O . ARG A 1 87 ? -9.109 10.697 -0.803 1.00 96.00 87 ARG A O 1
ATOM 672 N N . ASN A 1 88 ? -10.292 9.018 0.089 1.00 93.31 88 ASN A N 1
ATOM 673 C CA . ASN A 1 88 ? -10.418 9.612 1.408 1.00 93.31 88 ASN A CA 1
ATOM 674 C C . ASN A 1 88 ? -10.656 8.541 2.477 1.00 93.31 88 ASN A C 1
ATOM 676 O O . ASN A 1 88 ? -10.911 7.368 2.194 1.00 93.31 88 ASN A O 1
ATOM 680 N N . ARG A 1 89 ? -10.612 8.979 3.736 1.00 91.19 89 ARG A N 1
ATOM 681 C CA . ARG A 1 89 ? -10.850 8.137 4.911 1.00 91.19 89 ARG A CA 1
ATOM 682 C C . ARG A 1 89 ? -12.209 7.435 4.898 1.00 91.19 89 ARG A C 1
ATOM 684 O O . ARG A 1 89 ? -12.304 6.312 5.374 1.00 91.19 89 ARG A O 1
ATOM 691 N N . GLU A 1 90 ? -13.265 8.072 4.407 1.00 92.94 90 GLU A N 1
ATOM 692 C CA . GLU A 1 90 ? -14.610 7.481 4.424 1.00 92.94 90 GLU A CA 1
ATOM 693 C C . GLU A 1 90 ? -14.713 6.303 3.455 1.00 92.94 90 GLU A C 1
ATOM 695 O O . GLU A 1 90 ? -15.262 5.259 3.801 1.00 92.94 90 GLU A O 1
ATOM 700 N N . GLU A 1 91 ? -14.140 6.448 2.262 1.00 95.06 91 GLU A N 1
ATOM 701 C CA . GLU A 1 91 ? -14.013 5.375 1.277 1.00 95.06 91 GLU A CA 1
ATOM 702 C C . GLU A 1 91 ? -13.113 4.250 1.798 1.00 95.06 91 GLU A C 1
ATOM 704 O O . GLU A 1 91 ? -13.476 3.073 1.713 1.00 95.06 91 GLU A O 1
ATOM 709 N N . ALA A 1 92 ? -11.994 4.610 2.437 1.00 93.00 92 ALA A N 1
ATOM 710 C CA . ALA A 1 92 ? -11.109 3.656 3.090 1.00 93.00 92 ALA A CA 1
ATOM 711 C C . ALA A 1 92 ? -11.851 2.838 4.153 1.00 93.00 92 ALA A C 1
ATOM 713 O O . ALA A 1 92 ? -11.748 1.617 4.146 1.00 93.00 92 ALA A O 1
ATOM 714 N N . LEU A 1 93 ? -12.642 3.469 5.028 1.00 91.94 93 LEU A N 1
ATOM 715 C CA . LEU A 1 93 ? -13.406 2.790 6.086 1.00 91.94 93 LEU A CA 1
ATOM 716 C C . LEU A 1 93 ? -14.508 1.875 5.537 1.00 91.94 93 LEU A C 1
ATOM 718 O O . LEU A 1 93 ? -14.730 0.800 6.084 1.00 91.94 93 LEU A O 1
ATOM 722 N N . LYS A 1 94 ? -15.178 2.264 4.447 1.00 93.75 94 LYS A N 1
ATOM 723 C CA . LYS A 1 94 ? -16.208 1.431 3.798 1.00 93.75 94 LYS A CA 1
ATOM 724 C C . LYS A 1 94 ? -15.622 0.188 3.128 1.00 93.75 94 LYS A C 1
ATOM 726 O O . LYS A 1 94 ? -16.273 -0.850 3.082 1.00 93.75 94 LYS A O 1
ATOM 731 N N . THR A 1 95 ? -14.394 0.285 2.626 1.00 91.94 95 THR 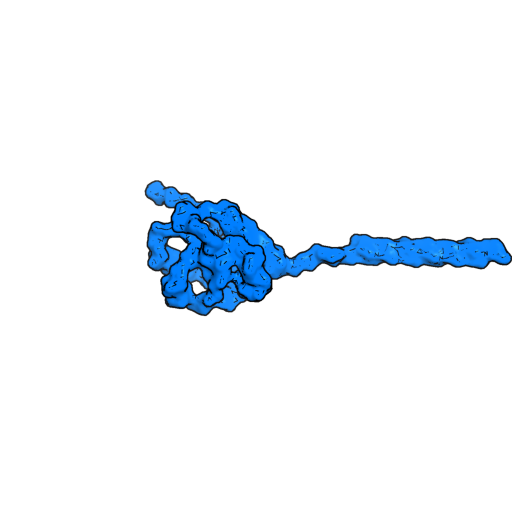A N 1
ATOM 732 C CA . THR A 1 95 ? -13.742 -0.782 1.852 1.00 91.94 95 THR A CA 1
ATOM 733 C C . THR A 1 95 ? -13.286 -1.963 2.717 1.00 91.94 95 THR A C 1
ATOM 735 O O . THR A 1 95 ? -13.168 -3.080 2.206 1.00 91.94 95 THR A O 1
ATOM 738 N N . THR A 1 96 ? -13.081 -1.749 4.023 1.00 86.88 96 THR A N 1
ATOM 739 C CA . THR A 1 96 ? -12.547 -2.743 4.973 1.00 86.88 96 THR A CA 1
ATOM 740 C C . THR A 1 96 ? -11.248 -3.373 4.455 1.00 86.88 96 THR A C 1
ATOM 742 O O . THR A 1 96 ? -11.241 -4.468 3.893 1.00 86.88 96 THR A O 1
ATOM 745 N N . CYS A 1 97 ? -10.152 -2.629 4.589 1.00 93.06 97 CYS A N 1
ATOM 746 C CA . CYS A 1 97 ? -8.827 -2.989 4.069 1.00 93.06 97 CYS A CA 1
ATOM 747 C C . CYS A 1 97 ? -7.995 -3.725 5.122 1.00 93.06 97 CYS A C 1
ATOM 749 O O . CYS A 1 97 ? -8.194 -3.492 6.311 1.00 93.06 97 CYS A O 1
ATOM 751 N N . ASP A 1 98 ? -7.054 -4.570 4.715 1.00 93.88 98 ASP A N 1
ATOM 752 C CA . ASP A 1 98 ? -6.104 -5.257 5.608 1.00 93.88 98 ASP A CA 1
ATOM 753 C C . ASP A 1 98 ? -4.806 -4.463 5.788 1.00 93.88 98 ASP A C 1
ATOM 755 O O . ASP A 1 98 ? -4.123 -4.575 6.804 1.00 93.88 98 ASP A O 1
ATOM 759 N N . GLY A 1 99 ? -4.497 -3.592 4.830 1.00 93.88 99 GLY A N 1
ATOM 760 C CA . GLY A 1 99 ? -3.425 -2.620 4.956 1.00 93.88 99 GLY A CA 1
ATOM 761 C C . GLY A 1 99 ? -3.715 -1.313 4.235 1.00 93.88 99 GLY A C 1
ATOM 762 O O . GLY A 1 99 ? -4.622 -1.228 3.402 1.00 93.88 99 GLY A O 1
ATOM 763 N N . PHE A 1 100 ? -2.900 -0.310 4.542 1.00 94.62 100 PHE A N 1
ATOM 764 C CA . PHE A 1 100 ? -2.929 1.018 3.953 1.00 94.62 100 PHE A CA 1
ATOM 765 C C . PHE A 1 100 ? -1.559 1.401 3.405 1.00 94.62 100 PHE A C 1
ATOM 767 O O . PHE A 1 100 ? -0.543 1.261 4.086 1.00 94.62 100 PHE A O 1
ATOM 774 N N . TYR A 1 101 ? -1.563 1.923 2.183 1.00 95.31 101 TYR A N 1
ATOM 775 C CA . TYR A 1 101 ? -0.442 2.627 1.583 1.00 95.31 101 TYR A CA 1
ATOM 776 C C . TYR A 1 101 ? -0.792 4.117 1.493 1.00 95.31 101 TYR A C 1
ATOM 778 O O . TYR A 1 101 ? -1.639 4.519 0.690 1.00 95.31 101 TYR A O 1
ATOM 786 N N . PHE A 1 102 ? -0.169 4.919 2.350 1.00 93.88 102 PHE A N 1
ATOM 787 C CA . PHE A 1 102 ? -0.345 6.363 2.447 1.00 93.88 102 PHE A CA 1
ATOM 788 C C . PHE A 1 102 ? 0.610 7.086 1.497 1.00 93.88 102 PHE A C 1
ATOM 790 O O . PHE A 1 102 ? 1.812 6.808 1.471 1.00 93.88 102 PHE A O 1
ATOM 797 N N . GLY A 1 103 ? 0.071 8.025 0.727 1.00 93.06 103 GLY A N 1
ATOM 798 C CA . GLY A 1 103 ? 0.836 8.887 -0.163 1.00 93.06 103 GLY A CA 1
ATOM 799 C C . GLY A 1 103 ? 1.289 10.144 0.567 1.00 93.06 103 GLY A C 1
ATOM 800 O O . GLY A 1 103 ? 2.441 10.259 0.983 1.00 93.06 103 GLY A O 1
ATOM 801 N N . SER A 1 104 ? 0.370 11.097 0.715 1.00 92.25 104 SER A N 1
ATOM 802 C CA . SER A 1 104 ? 0.636 12.397 1.346 1.00 92.25 104 SER A CA 1
ATOM 803 C C . SER A 1 104 ? -0.158 12.638 2.632 1.00 92.25 104 SER A C 1
ATOM 805 O O . SER A 1 104 ? -0.196 13.768 3.112 1.00 92.25 104 SER A O 1
ATOM 807 N N . GLU A 1 105 ? -0.826 11.617 3.171 1.00 90.62 105 GLU A N 1
ATOM 808 C CA . GLU A 1 105 ? -1.589 11.722 4.415 1.00 90.62 105 GLU A CA 1
ATOM 809 C C . GLU A 1 105 ? -0.648 11.982 5.597 1.00 90.62 105 GLU A C 1
ATOM 811 O O . GLU A 1 105 ? 0.335 11.265 5.806 1.00 90.62 105 GLU A O 1
ATOM 816 N N . SER A 1 106 ? -0.967 12.993 6.401 1.00 88.56 106 SER A N 1
ATOM 817 C CA . SER A 1 106 ? -0.189 13.364 7.582 1.00 88.56 106 SER A CA 1
ATOM 818 C C . SER A 1 106 ? -0.238 12.278 8.666 1.00 88.56 106 SER A C 1
ATOM 820 O O . SER A 1 106 ? -1.211 11.521 8.742 1.00 88.56 106 SER A O 1
ATOM 822 N N . PRO A 1 107 ? 0.744 12.224 9.586 1.00 85.31 107 PRO A N 1
ATOM 823 C CA . PRO A 1 107 ? 0.706 11.292 10.714 1.00 85.31 107 PRO A CA 1
ATOM 824 C C . PRO A 1 107 ? -0.616 11.362 11.504 1.00 85.31 107 PRO A C 1
ATOM 826 O O . PRO A 1 107 ? -1.218 10.339 11.833 1.00 85.31 107 PRO A O 1
ATOM 829 N N . THR A 1 108 ? -1.147 12.563 11.745 1.00 86.75 108 THR A N 1
ATOM 830 C CA . THR A 1 108 ? -2.435 12.728 12.435 1.00 86.75 108 THR A CA 1
ATOM 831 C C . THR A 1 108 ? -3.579 12.040 11.686 1.00 86.75 108 THR A C 1
ATOM 833 O O . THR A 1 108 ? -4.355 11.306 12.301 1.00 86.75 108 THR A O 1
ATOM 836 N N . GLU A 1 109 ? -3.660 12.196 10.363 1.00 89.00 109 GLU A N 1
ATOM 837 C CA . GLU A 1 109 ? -4.685 11.546 9.535 1.00 89.00 109 GLU A CA 1
ATOM 838 C C . GLU A 1 109 ? -4.541 10.018 9.534 1.00 89.00 109 GLU A C 1
ATOM 840 O O . GLU A 1 109 ? -5.542 9.307 9.680 1.00 89.00 109 GLU A O 1
ATOM 845 N N . GLN A 1 110 ? -3.306 9.508 9.454 1.00 88.75 110 GLN A N 1
ATOM 846 C CA . GLN A 1 110 ? -3.002 8.074 9.543 1.00 88.75 110 GLN A CA 1
ATOM 847 C C . GLN A 1 110 ? -3.436 7.493 10.899 1.00 88.75 110 GLN A C 1
ATOM 849 O O . GLN A 1 110 ? -4.097 6.450 10.958 1.00 88.75 110 GLN A O 1
ATOM 854 N N . SER A 1 111 ? -3.129 8.194 11.998 1.00 86.75 111 SER A N 1
ATOM 855 C CA . SER A 1 111 ? -3.536 7.814 13.357 1.00 86.75 111 SER A CA 1
ATOM 856 C C . SER A 1 111 ? -5.055 7.783 13.503 1.00 86.75 111 SER A C 1
ATOM 858 O O . SER A 1 111 ? -5.627 6.826 14.026 1.00 86.75 111 SER A O 1
ATOM 860 N N . GLU A 1 112 ? -5.736 8.826 13.027 1.00 88.44 112 GLU A N 1
ATOM 861 C CA . GLU A 1 112 ? -7.190 8.924 13.106 1.00 88.44 112 GLU A CA 1
ATOM 862 C C . GLU A 1 112 ? -7.899 7.837 12.302 1.00 88.44 112 GLU A C 1
ATOM 864 O O . GLU A 1 112 ? -8.882 7.281 12.792 1.00 88.44 112 GLU A O 1
ATOM 869 N N . LEU A 1 113 ? -7.414 7.519 11.097 1.00 88.62 113 LEU A N 1
ATOM 870 C CA . LEU A 1 113 ? -7.937 6.413 10.295 1.00 88.62 113 LEU A CA 1
ATOM 871 C C . LEU A 1 113 ? -7.768 5.082 11.033 1.00 88.62 113 LEU A C 1
ATOM 873 O O . LEU A 1 113 ? -8.740 4.346 11.197 1.00 88.62 113 LEU A O 1
ATOM 877 N N . THR A 1 114 ? -6.557 4.801 11.512 1.00 85.94 114 THR A N 1
ATOM 878 C CA . THR A 1 114 ? -6.218 3.524 12.156 1.00 85.94 114 THR A CA 1
ATOM 879 C C . THR A 1 114 ? -7.022 3.315 13.440 1.00 85.94 114 THR A C 1
ATOM 881 O O . THR A 1 114 ? -7.581 2.242 13.649 1.00 85.94 114 THR A O 1
ATOM 884 N N . ARG A 1 115 ? -7.203 4.363 14.259 1.00 87.00 115 ARG A N 1
ATOM 885 C CA . ARG A 1 115 ? -8.040 4.297 15.473 1.00 87.00 115 ARG A CA 1
ATOM 886 C C . ARG A 1 115 ? -9.487 3.894 15.189 1.00 87.00 115 ARG A C 1
ATOM 888 O O . ARG A 1 115 ? -10.093 3.221 16.017 1.00 87.00 115 ARG A O 1
ATOM 895 N N . ARG A 1 116 ? -10.052 4.277 14.037 1.00 87.94 116 ARG A N 1
ATOM 896 C CA . ARG A 1 116 ? -11.434 3.910 13.671 1.00 87.94 116 ARG A CA 1
ATOM 897 C C . ARG A 1 116 ? -11.595 2.436 13.310 1.00 87.94 116 ARG A C 1
ATOM 899 O O . ARG A 1 116 ? -12.709 1.930 13.376 1.00 87.94 116 ARG A O 1
ATOM 906 N N . TYR A 1 117 ? -10.513 1.766 12.928 1.00 83.12 117 TYR A N 1
ATOM 907 C CA . TYR A 1 117 ? -10.525 0.354 12.562 1.00 83.12 117 TYR A CA 1
ATOM 908 C C . TYR A 1 117 ? -10.449 -0.604 13.759 1.00 83.12 117 TYR A C 1
ATOM 910 O O . TYR A 1 117 ? -10.711 -1.795 13.593 1.00 83.12 117 TYR A O 1
ATOM 918 N N . GLY A 1 118 ? -10.153 -0.089 14.957 1.00 75.38 118 GLY A N 1
ATOM 919 C CA . GLY A 1 118 ? -10.102 -0.875 16.187 1.00 75.38 118 GLY A CA 1
ATOM 920 C C . GLY A 1 118 ? -8.886 -1.810 16.280 1.00 75.38 118 GLY A C 1
ATOM 921 O O . GLY A 1 118 ? -7.958 -1.708 15.475 1.00 75.38 118 GLY A O 1
ATOM 922 N N . PRO A 1 119 ? -8.866 -2.712 17.279 1.00 75.50 119 PRO A N 1
ATOM 923 C CA . PRO A 1 119 ? -7.763 -3.639 17.509 1.00 75.50 119 PRO A CA 1
ATOM 924 C C . PRO A 1 119 ? -7.819 -4.788 16.494 1.00 75.50 119 PRO A C 1
ATOM 926 O O . PRO A 1 119 ? -8.432 -5.830 16.724 1.00 75.50 119 PRO A O 1
ATOM 929 N N . ARG A 1 120 ? -7.207 -4.581 15.330 1.00 77.81 120 ARG A N 1
ATOM 930 C CA . ARG A 1 120 ? -6.982 -5.615 14.315 1.00 77.81 120 ARG A CA 1
ATOM 931 C C . ARG A 1 120 ? -5.600 -5.428 13.690 1.00 77.81 120 ARG A C 1
ATOM 933 O O . ARG A 1 120 ? -5.146 -4.288 13.585 1.00 77.81 120 ARG A O 1
ATOM 940 N N . PRO A 1 121 ? -4.936 -6.510 13.251 1.00 82.44 121 PRO A N 1
ATOM 941 C CA . PRO A 1 121 ? -3.657 -6.393 12.567 1.00 82.44 121 PRO A CA 1
ATOM 942 C C . PRO A 1 121 ? -3.850 -5.616 11.260 1.00 82.44 121 PRO A C 1
ATOM 944 O O . PRO A 1 121 ? -4.601 -6.046 10.384 1.00 82.44 121 PRO A O 1
ATOM 947 N N . LEU A 1 122 ? -3.195 -4.458 11.159 1.00 89.44 122 LEU A N 1
ATOM 948 C CA . LEU A 1 122 ? -3.199 -3.595 9.981 1.00 89.44 122 LEU A CA 1
ATOM 949 C C . LEU A 1 122 ? -1.768 -3.333 9.532 1.00 89.44 122 LEU A C 1
ATOM 951 O O . LEU A 1 122 ? -0.933 -2.895 10.324 1.00 89.44 122 LEU A O 1
ATOM 955 N N . LEU A 1 123 ? -1.500 -3.554 8.248 1.00 92.25 123 LEU A N 1
ATOM 956 C CA . LEU A 1 123 ? -0.243 -3.134 7.638 1.00 92.25 123 LEU A CA 1
ATOM 957 C C . LEU A 1 123 ? -0.324 -1.652 7.273 1.00 92.25 123 LEU A C 1
ATOM 959 O O . LEU A 1 123 ? -1.210 -1.259 6.522 1.00 92.25 123 LEU A O 1
ATOM 963 N N . LEU A 1 124 ? 0.606 -0.840 7.764 1.00 92.19 124 LEU A N 1
ATOM 964 C CA . LEU A 1 124 ? 0.696 0.582 7.436 1.00 92.19 124 LEU A CA 1
ATOM 965 C C . LEU A 1 124 ? 2.018 0.837 6.706 1.00 92.19 124 LEU A C 1
ATOM 967 O O . LEU A 1 124 ? 3.081 0.446 7.184 1.00 92.19 124 LEU A O 1
ATOM 971 N N . ILE A 1 125 ? 1.947 1.464 5.536 1.00 92.00 125 ILE A N 1
ATOM 972 C CA . ILE A 1 125 ? 3.103 1.874 4.732 1.00 92.00 125 ILE A CA 1
ATOM 973 C C . ILE A 1 125 ? 2.864 3.324 4.318 1.00 92.00 125 ILE A C 1
ATOM 975 O O . ILE A 1 125 ? 1.779 3.640 3.845 1.00 92.00 125 ILE A O 1
ATOM 979 N N . ALA A 1 126 ? 3.851 4.203 4.472 1.00 90.69 126 ALA A N 1
ATOM 980 C CA . ALA A 1 126 ? 3.745 5.603 4.063 1.00 90.69 126 ALA A CA 1
ATOM 981 C C . ALA A 1 126 ? 4.930 6.001 3.175 1.00 90.69 126 ALA A C 1
ATOM 983 O O . ALA A 1 126 ? 6.072 5.674 3.497 1.00 90.69 126 ALA A O 1
ATOM 984 N N . GLU A 1 127 ? 4.675 6.722 2.076 1.00 87.25 127 GLU A N 1
ATOM 985 C CA . GLU A 1 127 ? 5.737 7.265 1.207 1.00 87.25 127 GLU A CA 1
ATOM 986 C C . GLU A 1 127 ? 6.640 8.252 1.947 1.00 87.25 127 GLU A C 1
ATOM 988 O O . GLU A 1 127 ? 7.841 8.328 1.690 1.00 87.25 127 GLU A O 1
ATOM 993 N N . GLN A 1 128 ? 6.041 9.044 2.834 1.00 74.62 128 GLN A N 1
ATOM 994 C CA . GLN A 1 128 ? 6.702 10.113 3.565 1.00 74.62 128 GLN A CA 1
ATOM 995 C C . GLN A 1 128 ? 6.467 9.892 5.056 1.00 74.62 128 GLN A C 1
ATOM 997 O O . GLN A 1 128 ? 5.398 10.189 5.582 1.00 74.62 128 GLN A O 1
ATOM 1002 N N . ASN A 1 129 ? 7.477 9.348 5.733 1.00 63.03 129 ASN A N 1
ATOM 1003 C CA . ASN A 1 129 ? 7.472 9.181 7.183 1.00 63.03 129 ASN A CA 1
ATOM 1004 C C . ASN A 1 129 ? 8.812 9.637 7.763 1.00 63.03 129 ASN A C 1
ATOM 1006 O O . ASN A 1 129 ? 9.612 8.831 8.231 1.00 63.03 129 ASN A O 1
ATOM 1010 N N . THR A 1 130 ? 9.089 10.937 7.663 1.00 58.97 130 THR A N 1
ATOM 1011 C CA . THR A 1 130 ? 10.364 11.527 8.103 1.00 58.97 130 THR A CA 1
ATOM 1012 C C . THR A 1 130 ? 10.614 11.363 9.597 1.00 58.97 130 THR A C 1
ATOM 1014 O O . THR A 1 130 ? 11.767 11.260 10.003 1.00 58.97 130 THR A O 1
ATOM 1017 N N . ASP A 1 131 ? 9.551 11.278 10.396 1.00 55.25 131 ASP A N 1
ATOM 1018 C CA . ASP A 1 131 ? 9.656 11.212 11.854 1.00 55.25 131 ASP A CA 1
ATOM 1019 C C . ASP A 1 131 ? 9.503 9.786 12.405 1.00 55.25 131 ASP A C 1
ATOM 1021 O O . ASP A 1 131 ? 9.603 9.601 13.616 1.00 55.25 131 ASP A O 1
ATOM 1025 N N . CYS A 1 132 ? 9.231 8.784 11.548 1.00 61.47 132 CYS A N 1
ATOM 1026 C CA . CYS A 1 132 ? 8.914 7.394 11.928 1.00 61.47 132 CYS A CA 1
ATOM 1027 C C . CYS A 1 132 ? 7.961 7.284 13.137 1.00 61.47 132 CYS A C 1
ATOM 1029 O O . CYS A 1 132 ? 7.987 6.307 13.884 1.00 61.47 132 CYS A O 1
ATOM 1031 N N . SER A 1 133 ? 7.122 8.299 13.350 1.00 59.88 133 SER A N 1
ATOM 1032 C CA . SER A 1 133 ? 6.360 8.494 14.585 1.00 59.88 133 SER A CA 1
ATOM 1033 C C . SER A 1 133 ? 5.082 7.662 14.604 1.00 59.88 133 SER A C 1
ATOM 1035 O O . SER A 1 133 ? 4.495 7.432 15.660 1.00 59.88 133 SER A O 1
ATOM 1037 N N . ILE A 1 134 ? 4.671 7.171 13.433 1.00 57.81 134 ILE A N 1
ATOM 1038 C CA . ILE A 1 134 ? 3.528 6.286 13.251 1.00 57.81 134 ILE A CA 1
ATOM 1039 C C . ILE A 1 134 ? 3.916 5.180 12.275 1.00 57.81 134 ILE A C 1
ATOM 1041 O O . ILE A 1 134 ? 4.172 5.438 11.104 1.00 57.81 134 ILE A O 1
ATOM 1045 N N . GLY A 1 135 ? 3.939 3.942 12.770 1.00 55.03 135 GLY A N 1
ATOM 1046 C CA . GLY A 1 135 ? 3.692 2.754 11.953 1.00 55.03 135 GLY A CA 1
ATOM 1047 C C . GLY A 1 135 ? 4.697 2.416 10.850 1.00 55.03 135 GLY A C 1
ATOM 1048 O O . GLY A 1 135 ? 4.297 1.780 9.881 1.00 55.03 135 GLY A O 1
ATOM 1049 N N . SER A 1 136 ? 5.981 2.757 10.977 1.00 46.53 136 SER A N 1
ATOM 1050 C CA . SER A 1 136 ? 7.019 2.116 10.156 1.00 46.53 136 SER A CA 1
ATOM 1051 C C . SER A 1 136 ? 7.340 0.739 10.741 1.00 46.53 136 SER A C 1
ATOM 1053 O O . SER A 1 136 ? 8.205 0.626 11.598 1.00 46.53 136 SER A O 1
ATOM 1055 N N . ALA A 1 137 ? 6.630 -0.288 10.271 1.00 46.88 137 ALA A N 1
ATOM 1056 C CA . ALA A 1 137 ? 6.825 -1.705 10.592 1.00 46.88 137 ALA A CA 1
ATOM 1057 C C . ALA A 1 137 ? 6.627 -2.105 12.074 1.00 46.88 137 ALA A C 1
ATOM 1059 O O . ALA A 1 137 ? 7.455 -1.853 12.936 1.00 46.88 137 ALA A O 1
ATOM 1060 N N . PHE A 1 138 ? 5.559 -2.875 12.310 1.00 39.78 138 PHE A N 1
ATOM 1061 C CA . PHE A 1 138 ? 5.384 -3.757 13.471 1.00 39.78 138 PHE A CA 1
ATOM 1062 C C . PHE A 1 138 ? 5.295 -3.065 14.849 1.00 39.78 138 PHE A C 1
ATOM 1064 O O . PHE A 1 138 ? 6.285 -2.867 15.545 1.00 39.78 138 PHE A O 1
ATOM 1071 N N . LEU A 1 139 ? 4.066 -2.810 15.304 1.00 31.59 139 LEU A N 1
ATOM 1072 C CA . LEU A 1 139 ? 3.766 -2.728 16.734 1.00 31.59 139 LEU A CA 1
ATOM 1073 C C . LEU A 1 139 ? 3.086 -4.049 17.125 1.00 31.59 139 LEU A C 1
ATOM 1075 O O . LEU A 1 139 ? 1.936 -4.256 16.733 1.00 31.59 139 LEU A O 1
ATOM 1079 N N . PRO A 1 140 ? 3.764 -4.973 17.832 1.00 34.50 140 PRO A N 1
ATOM 1080 C CA . PRO A 1 140 ? 3.044 -5.954 18.622 1.00 34.50 140 PRO A CA 1
ATOM 1081 C C . PRO A 1 140 ? 2.284 -5.195 19.712 1.00 34.50 140 PRO A C 1
ATOM 1083 O O . PRO A 1 140 ? 2.813 -4.240 20.285 1.00 34.50 140 PRO A O 1
ATOM 1086 N N . ASP A 1 141 ? 1.044 -5.609 19.964 1.00 35.41 141 ASP A N 1
ATOM 1087 C CA . ASP A 1 141 ? 0.282 -5.168 21.128 1.00 35.41 141 ASP A CA 1
ATOM 1088 C C . ASP A 1 141 ? 1.172 -5.175 22.374 1.00 35.41 141 ASP A C 1
ATOM 1090 O O . ASP A 1 141 ? 1.814 -6.181 22.681 1.00 35.41 141 ASP A O 1
ATOM 1094 N N . HIS A 1 142 ? 1.150 -4.076 23.122 1.00 35.78 142 HIS A N 1
ATOM 1095 C CA . HIS A 1 142 ? 1.504 -4.105 24.529 1.00 35.78 142 HIS A CA 1
ATOM 1096 C C . HIS A 1 142 ? 0.391 -3.444 25.334 1.00 35.78 142 HIS A C 1
ATOM 1098 O O . HIS A 1 142 ? 0.233 -2.223 25.374 1.00 35.78 142 HIS A O 1
ATOM 1104 N N . GLN A 1 143 ? -0.405 -4.334 25.926 1.00 33.00 143 GLN A N 1
ATOM 1105 C CA . GLN A 1 143 ? -0.724 -4.283 27.348 1.00 33.00 143 GLN A CA 1
ATOM 1106 C C . GLN A 1 143 ? 0.482 -3.843 28.188 1.00 33.00 143 GLN A C 1
ATOM 1108 O O . GLN A 1 143 ? 1.611 -4.290 27.869 1.00 33.00 143 GLN A O 1
#

Foldseek 3Di:
DVVVVVVVVVVVVVVVVVVVVVVVPPPPDPDDPLLVVQVVVLVVQVPDDDPPDPAQFEEEEEPLAPNCCSNAPPPQVPGSHHYDYDHALVSVVVVPGQEYEAHPDDPVRVVVSVVVNPPDRYQYHYPDDPPVPDHPDDDDDDD

InterPro domains:
  IPR025293 YfiR/HmsC-like [PF13689] (37-138)

Sequence (143 aa):
MATLTEALMTVLHRLLLTVFFLIAVSPVFAAGPSEHVRAIVSGIVTYTRWPSLTGAPKLCIFASSRFTHSLAHEDPDALPYQPVIVRNREEALKTTCDGFYFGSESPTEQSELTRRYGPRPLLLIAEQNTDCSIGSAFLPDHQ